Protein AF-A0A1B7I6E0-F1 (afdb_monomer)

Sequence (93 aa):
MAKLTGYMPGNKIAVEKAELLGSFYASHPNHSTSLKQVPVLGEWTSFPGENALKIIEVIKDHTEALVTARYGATETMPKLVQDVNNLMPAQCK

Solvent-accessible surface area (backbone atoms only — not comparable to full-atom values): 5724 Å² total; per-residue (Å²): 105,50,93,81,69,70,50,81,72,95,48,66,67,50,51,66,36,57,93,63,36,19,52,53,41,72,74,34,61,80,74,38,53,68,67,71,42,57,89,76,61,75,84,91,78,77,65,64,63,93,39,30,69,59,43,54,52,51,51,48,54,45,49,50,36,40,79,69,64,76,38,53,67,87,63,39,52,61,52,43,53,51,57,42,56,71,56,44,44,82,93,79,110

Structure (mmCIF, N/CA/C/O backbone):
data_AF-A0A1B7I6E0-F1
#
_entry.id   AF-A0A1B7I6E0-F1
#
loop_
_atom_site.group_PDB
_atom_site.id
_atom_site.type_symbol
_atom_site.label_atom_id
_atom_site.label_alt_id
_atom_site.label_comp_id
_atom_site.label_asym_id
_atom_site.label_entity_id
_atom_site.label_seq_id
_atom_site.pdbx_PDB_ins_code
_atom_site.Cartn_x
_atom_site.Cartn_y
_atom_site.Cartn_z
_atom_site.occupancy
_atom_site.B_iso_or_equiv
_atom_site.auth_seq_id
_atom_site.auth_comp_id
_atom_site.auth_asym_id
_atom_site.auth_atom_id
_atom_site.pdbx_PDB_model_num
ATOM 1 N N . MET A 1 1 ? 13.448 -8.647 -13.492 1.00 72.06 1 MET A N 1
ATOM 2 C CA . MET A 1 1 ? 12.388 -8.193 -12.567 1.00 72.06 1 MET A CA 1
ATOM 3 C C . MET A 1 1 ? 11.354 -7.344 -13.30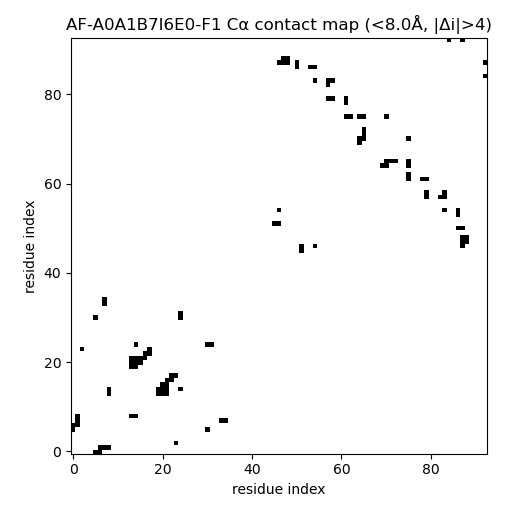7 1.00 72.06 1 MET A C 1
ATOM 5 O O . MET A 1 1 ? 10.391 -7.937 -13.758 1.00 72.06 1 MET A O 1
ATOM 9 N N . ALA A 1 2 ? 11.582 -6.050 -13.583 1.00 80.31 2 ALA A N 1
ATOM 10 C CA . ALA A 1 2 ? 10.581 -5.152 -14.198 1.00 80.31 2 ALA A CA 1
ATOM 11 C C . ALA A 1 2 ? 9.886 -5.685 -15.476 1.00 80.31 2 ALA A C 1
ATOM 13 O O . ALA A 1 2 ? 8.668 -5.596 -15.595 1.00 80.31 2 ALA A O 1
ATOM 14 N N . LYS A 1 3 ? 10.635 -6.311 -16.3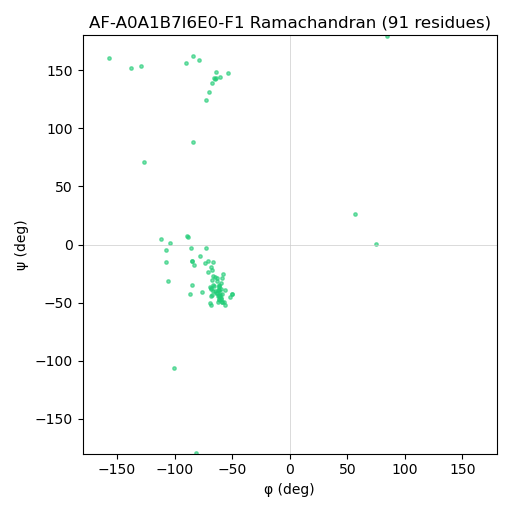99 1.00 85.62 3 LYS A N 1
ATOM 15 C CA . LYS A 1 3 ? 10.081 -6.888 -17.643 1.00 85.62 3 LYS A CA 1
ATOM 16 C C . LYS A 1 3 ? 9.110 -8.060 -17.421 1.00 85.62 3 LYS A C 1
ATOM 18 O O . LYS A 1 3 ? 8.250 -8.286 -18.256 1.00 85.62 3 LYS A O 1
ATOM 23 N N . LEU A 1 4 ? 9.272 -8.809 -16.328 1.00 87.12 4 LEU A N 1
ATOM 24 C CA . LEU A 1 4 ? 8.535 -10.053 -16.063 1.00 87.12 4 LEU A CA 1
ATOM 25 C C . LEU A 1 4 ? 7.449 -9.885 -14.996 1.00 87.12 4 LEU A C 1
ATOM 27 O O . LEU A 1 4 ? 6.450 -10.586 -15.034 1.00 87.12 4 LEU A O 1
ATOM 31 N N . THR A 1 5 ? 7.657 -8.986 -14.031 1.00 86.31 5 THR A N 1
ATOM 32 C CA . THR A 1 5 ? 6.803 -8.877 -12.839 1.00 86.31 5 THR A CA 1
ATOM 33 C C . THR A 1 5 ? 5.901 -7.648 -12.840 1.00 86.31 5 THR A C 1
ATOM 35 O O . THR A 1 5 ? 5.000 -7.564 -12.015 1.00 86.31 5 THR A O 1
ATOM 38 N N . GLY A 1 6 ? 6.167 -6.661 -13.704 1.00 85.00 6 GLY A N 1
ATOM 39 C CA . GLY A 1 6 ? 5.464 -5.375 -13.687 1.00 85.00 6 GLY A CA 1
ATOM 40 C C . GLY A 1 6 ? 5.876 -4.430 -12.549 1.00 85.00 6 GLY A C 1
ATOM 41 O O . GLY A 1 6 ? 5.362 -3.315 -12.481 1.00 85.00 6 GLY A O 1
ATOM 42 N N . TYR A 1 7 ? 6.824 -4.825 -11.685 1.00 88.31 7 TYR A N 1
ATOM 43 C CA . TYR A 1 7 ? 7.379 -3.932 -10.660 1.00 88.31 7 TYR A CA 1
ATOM 44 C C . TYR A 1 7 ? 8.060 -2.710 -11.285 1.00 88.31 7 TYR A C 1
ATOM 46 O O . TYR A 1 7 ? 8.729 -2.811 -12.321 1.00 88.31 7 TYR A O 1
ATOM 54 N N . MET A 1 8 ? 7.933 -1.565 -10.610 1.00 89.44 8 MET A N 1
ATOM 55 C CA . MET A 1 8 ? 8.586 -0.328 -11.030 1.00 89.44 8 MET A CA 1
ATOM 56 C C . MET A 1 8 ? 10.115 -0.426 -10.883 1.00 89.44 8 MET A C 1
ATOM 58 O O . MET A 1 8 ? 10.605 -0.948 -9.879 1.00 89.44 8 MET A O 1
ATOM 62 N N . PRO A 1 9 ? 10.896 0.087 -11.848 1.00 90.25 9 PRO A N 1
ATOM 63 C CA . PRO A 1 9 ? 12.335 0.258 -11.698 1.00 90.25 9 PRO A CA 1
ATOM 64 C C . PRO A 1 9 ? 12.642 1.266 -10.589 1.00 90.25 9 PRO A C 1
ATOM 66 O O . PRO A 1 9 ? 11.967 2.282 -10.463 1.00 90.25 9 PRO A O 1
ATOM 69 N N . GLY A 1 10 ? 13.705 1.021 -9.823 1.00 87.56 10 GLY A N 1
ATOM 70 C CA . GLY A 1 10 ? 14.059 1.863 -8.675 1.00 87.56 10 GLY A CA 1
ATOM 71 C C . GLY A 1 10 ? 14.633 3.244 -9.016 1.00 87.56 10 GLY A C 1
ATOM 72 O O . GLY A 1 10 ? 14.949 3.997 -8.104 1.00 87.56 10 GLY A O 1
ATOM 73 N N . ASN A 1 11 ? 14.834 3.584 -10.295 1.00 89.88 11 ASN A N 1
ATOM 74 C CA . ASN A 1 11 ? 15.335 4.899 -10.695 1.00 89.88 11 ASN A CA 1
ATOM 75 C C . ASN A 1 11 ? 14.957 5.264 -12.140 1.00 89.88 11 ASN A C 1
ATOM 77 O O . ASN A 1 11 ? 14.681 4.399 -12.974 1.00 89.88 11 ASN A O 1
ATOM 81 N N . LYS A 1 12 ? 15.016 6.568 -12.431 1.00 90.88 12 LYS A N 1
ATOM 82 C CA . LYS A 1 12 ? 14.687 7.162 -13.735 1.00 90.88 12 LYS A CA 1
ATOM 83 C C . LYS A 1 12 ? 15.651 6.745 -14.853 1.00 90.88 12 LYS A C 1
ATOM 85 O O . LYS A 1 12 ? 15.220 6.500 -15.973 1.00 90.88 12 LYS A O 1
ATOM 90 N N . ILE A 1 13 ? 16.939 6.589 -14.537 1.00 93.75 13 ILE A N 1
ATOM 91 C CA . ILE A 1 13 ? 17.986 6.233 -15.511 1.00 93.75 13 ILE A CA 1
ATOM 92 C C . ILE A 1 13 ? 17.662 4.895 -16.186 1.00 93.75 13 ILE A C 1
ATOM 94 O O . ILE A 1 13 ? 17.781 4.770 -17.404 1.00 93.75 13 ILE A O 1
ATOM 98 N N . ALA A 1 14 ? 17.208 3.909 -15.407 1.00 91.75 14 ALA A N 1
ATOM 99 C CA . ALA A 1 14 ? 16.808 2.604 -15.918 1.00 91.75 14 ALA A CA 1
ATOM 100 C C . ALA A 1 14 ? 15.636 2.688 -16.906 1.00 91.75 14 ALA A C 1
ATOM 102 O O . ALA A 1 14 ? 15.593 1.910 -17.856 1.00 91.75 14 ALA A O 1
ATOM 103 N N . VAL A 1 15 ? 14.709 3.623 -16.682 1.00 91.81 15 VAL A N 1
ATOM 104 C CA . VAL A 1 15 ? 13.517 3.840 -17.512 1.00 91.81 15 VAL A CA 1
ATOM 105 C C . VAL A 1 15 ? 13.858 4.563 -18.814 1.00 91.81 15 VAL A C 1
ATOM 107 O O . VAL A 1 15 ? 13.309 4.212 -19.850 1.00 91.81 15 VAL A O 1
ATOM 110 N N . GLU A 1 16 ? 14.738 5.564 -18.774 1.00 91.06 16 GLU A N 1
ATOM 111 C CA . GLU A 1 16 ? 14.982 6.464 -19.912 1.00 91.06 16 GLU A CA 1
ATOM 112 C C . GLU A 1 16 ? 16.001 5.919 -20.916 1.00 91.06 16 GLU A C 1
ATOM 114 O O . GLU A 1 16 ? 15.873 6.145 -22.119 1.00 91.06 16 GLU A O 1
ATOM 119 N N . LYS A 1 17 ? 17.017 5.191 -20.442 1.00 94.94 17 LYS A N 1
ATOM 120 C CA . LYS A 1 17 ? 18.093 4.682 -21.297 1.00 94.94 17 LYS A CA 1
ATOM 121 C C . LYS A 1 17 ? 17.618 3.532 -22.180 1.00 94.94 17 LYS A C 1
ATOM 123 O O . LYS A 1 17 ? 17.117 2.518 -21.682 1.00 94.94 17 LYS A O 1
ATOM 128 N N . ALA A 1 18 ? 17.804 3.676 -23.490 1.00 93.00 18 ALA A N 1
ATOM 129 C CA . ALA A 1 18 ? 17.353 2.712 -24.491 1.00 93.00 18 ALA A CA 1
ATOM 130 C C . ALA A 1 18 ? 18.012 1.334 -24.315 1.00 93.00 18 ALA A C 1
ATOM 132 O O . ALA A 1 18 ? 17.340 0.315 -24.492 1.00 93.00 18 ALA A O 1
ATOM 133 N N . GLU A 1 19 ? 19.285 1.313 -23.912 1.00 94.38 19 GLU A N 1
ATOM 134 C CA . GLU A 1 19 ? 20.077 0.117 -23.614 1.00 94.38 19 GLU A CA 1
ATOM 135 C C . GLU A 1 19 ? 19.646 -0.603 -22.323 1.00 94.38 19 GLU A C 1
ATOM 137 O O . GLU A 1 19 ? 20.022 -1.753 -22.098 1.00 94.38 19 GLU A O 1
ATOM 142 N N . LEU A 1 20 ? 18.838 0.057 -21.483 1.00 94.00 20 LEU A N 1
ATOM 143 C CA . LEU A 1 20 ? 18.258 -0.507 -20.266 1.00 94.00 20 LEU A CA 1
ATOM 144 C C . LEU A 1 20 ? 16.793 -0.914 -20.504 1.00 94.00 20 LEU A C 1
ATOM 146 O O . LEU A 1 20 ? 16.521 -1.944 -21.130 1.00 94.00 20 LEU A O 1
ATOM 150 N N . LEU A 1 21 ? 15.830 -0.150 -19.975 1.00 93.81 21 LEU A N 1
ATOM 151 C CA . LEU A 1 21 ? 14.399 -0.433 -20.119 1.00 93.81 21 LEU A CA 1
ATOM 152 C C . LEU A 1 21 ? 13.684 0.535 -21.069 1.00 93.81 21 LEU A C 1
ATOM 154 O O . LEU A 1 21 ? 12.520 0.288 -21.376 1.00 93.81 21 LEU A O 1
ATOM 158 N N . GLY A 1 22 ? 14.348 1.572 -21.589 1.00 92.81 22 GLY A N 1
ATOM 159 C CA . GLY A 1 22 ? 13.712 2.565 -22.464 1.00 92.81 22 GLY A CA 1
ATOM 160 C C . GLY A 1 22 ? 13.074 1.943 -23.705 1.00 92.81 22 GLY A C 1
ATOM 161 O O . GLY A 1 22 ? 11.884 2.130 -23.955 1.00 92.81 22 GLY A O 1
ATOM 162 N N . SER A 1 23 ? 13.815 1.092 -24.422 1.00 95.31 23 SER A N 1
ATOM 163 C CA . SER A 1 23 ? 13.287 0.381 -25.600 1.00 95.31 23 SER A CA 1
ATOM 164 C C . SER A 1 23 ? 12.142 -0.576 -25.246 1.00 95.31 23 SER A C 1
ATOM 166 O O . SER A 1 23 ? 11.218 -0.786 -26.034 1.00 95.31 23 SER A O 1
ATOM 168 N N . PHE A 1 24 ? 12.176 -1.150 -24.040 1.00 94.50 24 PHE A N 1
ATOM 169 C CA . PHE A 1 24 ? 11.123 -2.036 -23.556 1.00 94.50 24 PHE A CA 1
ATOM 170 C C . PHE A 1 24 ? 9.826 -1.261 -23.298 1.00 94.50 24 PHE A C 1
ATOM 172 O O . PHE A 1 24 ? 8.787 -1.633 -23.830 1.00 94.50 24 PHE A O 1
ATOM 179 N N . TYR A 1 25 ? 9.883 -0.151 -22.564 1.00 93.44 25 TYR A N 1
ATOM 180 C CA . TYR A 1 25 ? 8.703 0.667 -22.272 1.00 93.44 25 TYR A CA 1
ATOM 181 C C . TYR A 1 25 ? 8.125 1.363 -23.510 1.00 93.44 25 TYR A C 1
ATOM 183 O O . TYR A 1 25 ? 6.909 1.547 -23.584 1.00 93.44 25 TYR A O 1
ATOM 191 N N . ALA A 1 26 ? 8.964 1.698 -24.497 1.00 92.94 26 ALA A N 1
ATOM 192 C CA . ALA A 1 26 ? 8.511 2.224 -25.786 1.00 92.94 26 ALA A CA 1
ATOM 193 C C . ALA A 1 26 ? 7.718 1.182 -26.596 1.00 92.94 26 ALA A C 1
ATOM 195 O O . ALA A 1 26 ? 6.700 1.511 -27.197 1.00 92.94 26 ALA A O 1
ATOM 196 N N . SER A 1 27 ? 8.158 -0.081 -26.579 1.00 95.25 27 SER A N 1
ATOM 197 C CA . SER A 1 27 ? 7.475 -1.186 -27.270 1.00 95.25 27 SER A CA 1
ATOM 198 C C . SER A 1 27 ? 6.310 -1.792 -26.474 1.00 95.25 27 SER A C 1
ATOM 200 O O . SER A 1 27 ? 5.458 -2.453 -27.059 1.00 95.25 27 SER A O 1
ATOM 202 N N . HIS A 1 28 ? 6.239 -1.551 -25.159 1.00 93.31 28 HIS A N 1
ATOM 203 C CA . HIS A 1 28 ? 5.237 -2.124 -24.254 1.00 93.31 28 HIS A CA 1
ATOM 204 C C . HIS A 1 28 ? 4.522 -1.023 -23.454 1.00 93.31 28 HIS A C 1
ATOM 206 O O . HIS A 1 28 ? 4.709 -0.910 -22.239 1.00 93.31 28 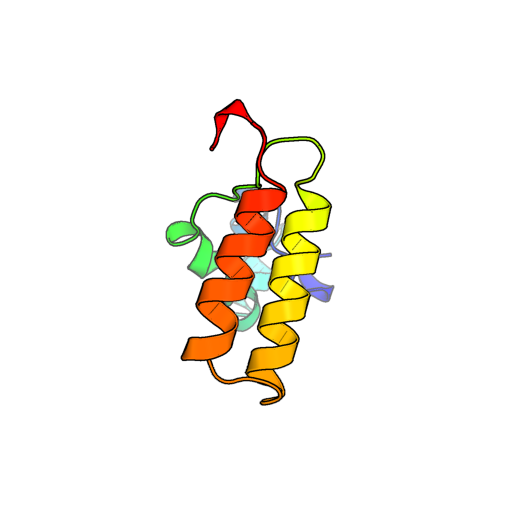HIS A O 1
ATOM 212 N N . PRO A 1 29 ? 3.665 -0.209 -24.095 1.00 91.00 29 PRO A N 1
ATOM 213 C CA . PRO A 1 29 ? 3.072 0.972 -23.465 1.00 91.00 29 PRO A CA 1
ATOM 214 C C . PRO A 1 29 ? 2.256 0.662 -22.199 1.00 91.00 29 PRO A C 1
ATOM 216 O O . PRO A 1 29 ? 2.228 1.486 -21.284 1.00 91.00 29 PRO A O 1
ATOM 219 N N . ASN A 1 30 ? 1.658 -0.532 -22.098 1.00 91.50 30 ASN A N 1
ATOM 220 C CA . ASN A 1 30 ? 0.916 -0.968 -20.908 1.00 91.50 30 ASN A CA 1
ATOM 221 C C . ASN A 1 30 ? 1.815 -1.153 -19.675 1.00 91.50 30 ASN A C 1
ATOM 223 O O . ASN A 1 30 ? 1.355 -0.967 -18.550 1.00 91.50 30 ASN A O 1
ATOM 227 N N . HIS A 1 31 ? 3.103 -1.458 -19.867 1.00 91.62 31 HIS A N 1
ATOM 228 C CA . HIS A 1 31 ? 4.063 -1.557 -18.764 1.00 91.62 31 HIS A CA 1
ATOM 229 C C . HIS A 1 31 ? 4.452 -0.182 -18.204 1.00 91.62 31 HIS A C 1
ATOM 231 O O . HIS A 1 31 ? 4.972 -0.097 -17.095 1.00 91.62 31 HIS A O 1
ATOM 237 N N . SER A 1 32 ? 4.177 0.899 -18.936 1.00 90.31 32 SER A N 1
ATOM 238 C CA . SER A 1 32 ? 4.502 2.268 -18.524 1.00 90.31 32 SER A CA 1
ATOM 239 C C . SER A 1 32 ? 3.423 2.907 -17.646 1.00 90.31 32 SER A C 1
ATOM 241 O O . SER A 1 32 ? 3.596 4.040 -17.203 1.00 90.31 32 SER A O 1
ATOM 243 N N . THR A 1 33 ? 2.303 2.223 -17.392 1.00 90.94 33 THR A N 1
ATOM 244 C CA . THR A 1 33 ? 1.179 2.774 -16.619 1.00 90.94 33 THR A CA 1
ATOM 245 C C . THR A 1 33 ? 1.598 3.188 -1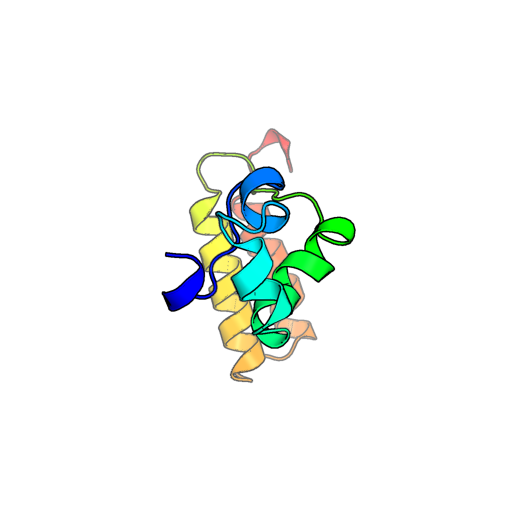5.212 1.00 90.94 33 THR A C 1
ATOM 247 O O . THR A 1 33 ? 1.358 4.329 -14.831 1.00 90.94 33 THR A O 1
ATOM 250 N N . SER A 1 34 ? 2.289 2.320 -14.466 1.00 89.06 34 SER A N 1
ATOM 251 C CA . SER A 1 34 ? 2.774 2.635 -13.113 1.00 89.06 34 SER A CA 1
ATOM 252 C C . SER A 1 34 ? 3.765 3.804 -13.108 1.00 89.06 34 SER A C 1
ATOM 254 O O . SER A 1 34 ? 3.662 4.695 -12.270 1.00 89.06 34 SER A O 1
ATOM 256 N N . LEU A 1 35 ? 4.654 3.875 -14.105 1.00 91.00 35 LEU A N 1
ATOM 257 C CA . LEU A 1 35 ? 5.606 4.980 -14.266 1.00 91.00 35 LEU A CA 1
ATOM 258 C C . LEU A 1 35 ? 4.907 6.330 -14.461 1.00 91.00 35 LEU A C 1
ATOM 260 O O . LEU A 1 35 ? 5.333 7.338 -13.903 1.00 91.00 35 LEU A O 1
ATOM 264 N N . LYS A 1 36 ? 3.811 6.351 -15.225 1.00 91.38 36 LYS A N 1
ATOM 265 C CA . LYS A 1 36 ? 3.003 7.559 -15.450 1.00 91.38 36 LYS A CA 1
ATOM 266 C C . LYS A 1 36 ? 2.269 8.028 -14.193 1.00 91.38 36 LYS A C 1
ATOM 268 O O . LYS A 1 36 ? 1.853 9.179 -14.153 1.00 91.38 36 LYS A O 1
ATOM 273 N N . GLN A 1 37 ? 2.095 7.163 -13.193 1.00 92.69 37 GLN A N 1
ATOM 274 C CA . GLN A 1 37 ? 1.471 7.522 -11.918 1.00 92.69 37 GLN A CA 1
ATOM 275 C C . GLN A 1 37 ? 2.465 8.126 -10.918 1.00 92.69 37 GLN A C 1
ATOM 277 O O . GLN A 1 37 ? 2.026 8.756 -9.964 1.00 92.69 37 GLN A O 1
ATOM 282 N N . VAL A 1 38 ? 3.783 8.007 -11.139 1.00 90.94 38 VAL A N 1
ATOM 283 C CA . VAL A 1 38 ? 4.810 8.530 -10.214 1.00 90.94 38 VAL A CA 1
ATOM 284 C C . VAL A 1 38 ? 4.581 9.998 -9.812 1.00 90.94 38 VAL A C 1
ATOM 286 O O . VAL A 1 38 ? 4.682 10.280 -8.621 1.00 90.94 38 VAL A O 1
ATOM 289 N N . PRO A 1 39 ? 4.214 10.930 -10.719 1.00 92.31 39 PRO A N 1
ATOM 290 C CA . PRO A 1 39 ? 3.984 12.331 -10.348 1.00 92.31 39 PRO A CA 1
ATOM 291 C C . PRO A 1 39 ? 2.775 12.584 -9.435 1.00 92.31 39 PRO A C 1
ATOM 293 O O . PRO A 1 39 ? 2.663 13.680 -8.896 1.00 92.31 39 PRO A O 1
ATOM 296 N N . VAL A 1 40 ? 1.859 11.619 -9.293 1.00 94.06 40 VAL A N 1
ATOM 297 C CA . VAL A 1 40 ? 0.648 11.736 -8.456 1.00 94.06 40 VAL A CA 1
ATOM 298 C C . VAL A 1 40 ? 0.684 10.820 -7.230 1.00 94.06 40 VAL A C 1
ATOM 300 O O . VAL A 1 40 ? -0.301 10.737 -6.499 1.00 94.06 40 VAL A O 1
ATOM 303 N N . LEU A 1 41 ? 1.799 10.120 -6.994 1.00 91.06 41 LEU A N 1
ATOM 304 C CA . LEU A 1 41 ? 1.978 9.325 -5.782 1.00 91.06 41 LEU A CA 1
ATOM 305 C C . LEU A 1 41 ? 2.130 10.248 -4.566 1.00 91.06 41 LEU A C 1
ATOM 307 O O . LEU A 1 41 ? 2.928 11.183 -4.581 1.00 91.06 41 LEU A O 1
ATOM 311 N N . GLY A 1 42 ? 1.366 9.959 -3.513 1.00 91.88 42 GLY A N 1
ATOM 312 C CA . GLY A 1 42 ? 1.521 10.589 -2.204 1.00 91.88 42 GLY A CA 1
ATOM 313 C C . GLY A 1 42 ? 2.644 9.961 -1.378 1.00 91.88 42 GLY A C 1
ATOM 314 O O . GLY A 1 42 ? 3.316 9.020 -1.806 1.00 91.88 42 GLY A O 1
ATOM 315 N N . GLU A 1 43 ? 2.829 10.475 -0.164 1.00 89.81 43 GLU A N 1
ATOM 316 C CA . GLU A 1 43 ? 3.800 9.935 0.786 1.00 89.81 43 GLU A CA 1
ATOM 317 C C . GLU A 1 43 ? 3.433 8.516 1.238 1.00 89.81 43 GLU A C 1
ATOM 319 O O . GLU A 1 43 ? 2.267 8.193 1.474 1.00 89.81 43 GLU A O 1
ATOM 324 N N . TRP A 1 44 ? 4.452 7.672 1.410 1.00 83.62 44 TRP A N 1
ATOM 325 C CA . TRP A 1 44 ? 4.296 6.364 2.036 1.00 83.62 44 TRP A CA 1
ATOM 326 C C . TRP A 1 44 ? 4.371 6.518 3.556 1.00 83.62 44 TRP A C 1
ATOM 328 O O . TRP A 1 44 ? 5.449 6.455 4.150 1.00 83.62 44 TRP A O 1
ATOM 338 N N . THR A 1 45 ? 3.228 6.768 4.185 1.00 85.44 45 THR A N 1
ATOM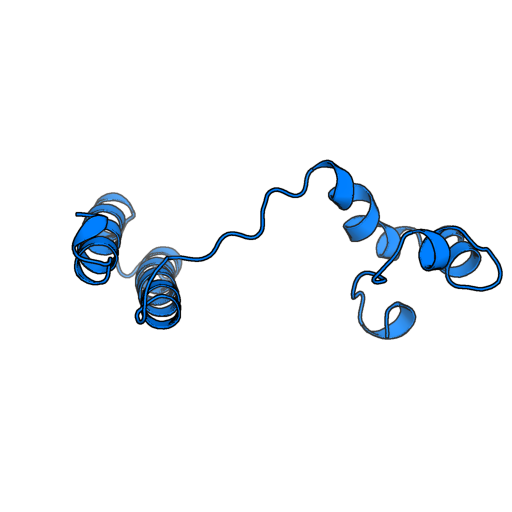 339 C CA . THR A 1 45 ? 3.143 6.952 5.636 1.00 85.44 45 THR A CA 1
ATOM 340 C C . THR A 1 45 ? 2.900 5.626 6.361 1.00 85.44 45 THR A C 1
ATOM 342 O O . THR A 1 45 ? 2.389 4.659 5.797 1.00 85.44 45 THR A O 1
ATOM 345 N N . SER A 1 46 ? 3.291 5.573 7.634 1.00 89.25 46 SER A N 1
ATOM 346 C CA . SER A 1 46 ? 2.999 4.463 8.544 1.00 89.25 46 SER A CA 1
ATOM 347 C C . SER A 1 46 ? 2.407 5.012 9.834 1.00 89.25 46 SER A C 1
ATOM 349 O O . SER A 1 46 ? 2.709 6.139 10.231 1.00 89.25 46 SER A O 1
ATOM 351 N N . PHE A 1 47 ? 1.605 4.199 10.520 1.00 93.12 47 PHE A N 1
ATOM 352 C CA . PHE A 1 47 ? 1.182 4.514 11.880 1.00 93.12 47 PHE A CA 1
ATOM 353 C C . PHE A 1 47 ? 2.389 4.498 12.833 1.00 93.12 47 PHE A C 1
ATOM 355 O O . PHE A 1 47 ? 3.294 3.676 12.648 1.00 93.12 47 PHE A O 1
ATOM 362 N N . PRO A 1 48 ? 2.437 5.403 13.826 1.00 92.75 48 PRO A N 1
ATOM 363 C CA . PRO A 1 48 ? 3.525 5.466 14.790 1.00 92.75 48 PRO A CA 1
ATOM 364 C C . PRO A 1 48 ? 3.394 4.391 15.878 1.00 92.75 48 PRO A C 1
ATOM 366 O O . PRO A 1 48 ? 2.301 3.921 16.197 1.00 92.75 48 PRO A O 1
ATOM 369 N N . GLY A 1 49 ? 4.520 4.077 16.518 1.00 93.38 49 GLY A N 1
ATOM 370 C CA . GLY A 1 49 ? 4.580 3.203 17.690 1.00 93.38 49 GLY A CA 1
ATOM 371 C C . GLY A 1 49 ? 4.641 1.708 17.383 1.00 93.38 49 GLY A C 1
ATOM 372 O O . GLY A 1 49 ? 4.63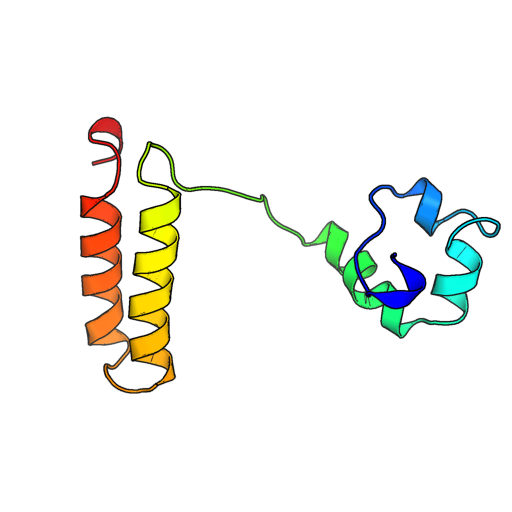3 1.268 16.236 1.00 93.38 49 GLY A O 1
ATOM 373 N N . GLU A 1 50 ? 4.708 0.916 18.451 1.00 94.19 50 GLU A N 1
ATOM 374 C CA . GLU A 1 50 ? 4.936 -0.536 18.389 1.00 94.19 50 GLU A CA 1
ATOM 375 C C . GLU A 1 50 ? 3.763 -1.305 17.758 1.00 94.19 50 GLU A C 1
ATOM 377 O O . GLU A 1 50 ? 3.945 -2.392 17.215 1.00 94.19 50 GLU A O 1
ATOM 382 N N . ASN A 1 51 ? 2.563 -0.717 17.759 1.00 96.56 51 ASN A N 1
ATOM 383 C CA . ASN A 1 51 ? 1.351 -1.337 17.223 1.00 96.56 51 ASN A CA 1
ATOM 384 C C . ASN A 1 51 ? 1.117 -1.068 15.726 1.00 96.56 51 ASN A C 1
ATOM 386 O O . ASN A 1 51 ? 0.062 -1.445 15.217 1.00 96.56 51 ASN A O 1
ATOM 390 N N . ALA A 1 52 ? 2.056 -0.446 15.000 1.00 95.00 52 ALA A N 1
ATOM 391 C CA . ALA A 1 52 ? 1.859 -0.034 13.604 1.00 95.00 52 ALA A CA 1
ATOM 392 C C . ALA A 1 52 ? 1.347 -1.166 12.688 1.00 95.00 52 ALA A C 1
ATOM 394 O O . ALA A 1 52 ? 0.382 -0.981 11.948 1.00 95.00 52 ALA A O 1
ATOM 395 N N . LEU A 1 53 ? 1.933 -2.366 12.786 1.00 95.31 53 LEU A N 1
ATOM 396 C CA . LEU A 1 53 ? 1.483 -3.531 12.013 1.00 95.31 53 LEU A CA 1
ATOM 397 C C . LEU A 1 53 ? 0.106 -4.036 12.464 1.00 95.31 53 LEU A C 1
ATOM 399 O O . LEU A 1 53 ? -0.714 -4.425 11.636 1.00 95.31 53 LEU A O 1
ATOM 403 N N . LYS A 1 54 ? -0.183 -3.997 13.771 1.00 97.50 54 LYS A N 1
ATOM 404 C CA . LYS A 1 54 ? -1.488 -4.415 14.297 1.00 97.50 54 LYS A CA 1
ATOM 405 C C . LYS A 1 54 ? -2.605 -3.471 13.851 1.00 97.50 54 LYS A C 1
ATOM 407 O O . LYS A 1 54 ? -3.706 -3.940 13.575 1.00 97.50 54 LYS A O 1
ATOM 412 N N . ILE A 1 55 ? -2.319 -2.175 13.738 1.00 97.50 55 ILE A N 1
ATOM 413 C CA . ILE A 1 55 ? -3.258 -1.179 13.208 1.00 97.50 55 ILE A CA 1
ATOM 414 C C . ILE A 1 55 ? -3.646 -1.515 11.760 1.00 97.50 55 ILE A C 1
ATOM 416 O O . ILE A 1 55 ? -4.829 -1.470 11.429 1.00 97.50 55 ILE A O 1
ATOM 420 N N . ILE A 1 56 ? -2.686 -1.920 10.917 1.00 96.44 56 ILE A N 1
ATOM 421 C CA . ILE A 1 56 ? -2.963 -2.341 9.531 1.00 96.44 56 ILE A CA 1
ATOM 422 C C . ILE A 1 56 ? -3.923 -3.539 9.503 1.00 96.44 56 ILE A C 1
ATOM 424 O O . ILE A 1 56 ? -4.899 -3.513 8.754 1.00 96.44 56 ILE A O 1
ATOM 428 N N . GLU A 1 57 ? -3.694 -4.557 10.340 1.00 97.81 57 GLU A N 1
ATOM 429 C CA . GLU A 1 57 ? -4.597 -5.717 10.415 1.00 97.81 57 GLU A CA 1
ATOM 430 C C . GLU A 1 57 ? -6.002 -5.329 10.890 1.00 97.81 57 GLU A C 1
ATOM 432 O O . GLU A 1 57 ? -6.983 -5.765 10.300 1.00 97.81 57 GLU A O 1
ATOM 437 N N . VAL A 1 58 ? -6.128 -4.447 11.887 1.00 98.12 58 VAL A N 1
ATOM 438 C CA . VAL A 1 58 ? -7.444 -3.966 12.352 1.00 98.12 58 VAL A CA 1
ATOM 439 C C . VAL A 1 58 ? -8.201 -3.233 11.242 1.00 98.12 58 VAL A C 1
ATOM 441 O O . VAL A 1 58 ? -9.389 -3.481 11.035 1.00 98.12 58 VAL A O 1
ATOM 444 N N . ILE A 1 59 ? -7.526 -2.354 10.495 1.00 97.81 59 ILE A N 1
ATOM 445 C CA . ILE A 1 59 ? -8.133 -1.661 9.349 1.00 97.81 59 ILE A CA 1
ATOM 446 C C . ILE A 1 59 ? -8.580 -2.675 8.292 1.00 97.81 59 ILE A C 1
ATOM 448 O O . ILE A 1 59 ? -9.685 -2.554 7.753 1.00 97.81 59 ILE A O 1
ATOM 452 N N . LYS A 1 60 ? -7.748 -3.683 8.009 1.00 98.00 60 LYS A N 1
ATOM 453 C CA . LYS A 1 60 ? -8.064 -4.755 7.062 1.00 98.00 60 LYS A CA 1
ATOM 454 C C . LYS A 1 60 ? -9.292 -5.552 7.502 1.00 98.00 60 LYS A C 1
ATOM 456 O O . LYS A 1 60 ? -10.186 -5.723 6.682 1.00 98.00 60 LYS A O 1
ATOM 461 N N . ASP A 1 61 ? -9.377 -5.967 8.762 1.00 98.38 61 ASP A N 1
ATOM 462 C CA . ASP A 1 61 ? -10.490 -6.772 9.282 1.00 98.38 61 ASP A CA 1
ATOM 463 C C . ASP A 1 61 ? -11.831 -6.018 9.199 1.00 98.38 61 ASP A C 1
ATOM 465 O O . ASP A 1 61 ? -12.836 -6.556 8.723 1.00 98.38 61 ASP A O 1
ATOM 469 N N . HIS A 1 62 ? -11.849 -4.735 9.587 1.00 98.56 62 HIS A N 1
ATOM 470 C CA . HIS A 1 62 ? -13.040 -3.884 9.448 1.00 98.56 62 HIS A CA 1
ATOM 471 C C . HIS A 1 62 ? -13.421 -3.663 7.979 1.00 98.56 62 HIS A C 1
ATOM 473 O O . HIS A 1 62 ? -14.600 -3.730 7.621 1.00 98.56 62 HIS A O 1
ATOM 479 N N . THR A 1 63 ? -12.432 -3.441 7.108 1.00 98.25 63 THR A N 1
ATOM 480 C CA . THR A 1 63 ? -12.661 -3.280 5.663 1.00 98.25 63 THR A CA 1
ATOM 481 C C . THR A 1 63 ? -13.188 -4.572 5.042 1.00 98.25 63 THR A C 1
ATOM 483 O O . THR A 1 63 ? -14.118 -4.516 4.241 1.00 98.25 63 THR A O 1
ATOM 486 N N . GLU A 1 64 ? -12.669 -5.735 5.441 1.00 98.25 64 GLU A N 1
ATOM 487 C CA . GLU A 1 64 ? -13.156 -7.046 5.006 1.00 98.25 64 GLU A CA 1
ATOM 488 C C . GLU A 1 64 ? -14.626 -7.237 5.391 1.00 98.25 64 GLU A C 1
ATOM 490 O O . GLU A 1 64 ? -15.448 -7.617 4.553 1.00 98.25 64 GLU A O 1
ATOM 495 N N . ALA A 1 65 ? -14.994 -6.914 6.633 1.00 97.62 65 ALA A N 1
ATOM 496 C CA . ALA A 1 65 ? -16.381 -6.999 7.080 1.00 97.62 65 ALA A CA 1
ATOM 497 C C . ALA A 1 65 ? -17.317 -6.073 6.279 1.00 97.62 65 ALA A C 1
ATOM 499 O O . ALA A 1 65 ? -18.448 -6.464 5.979 1.00 97.62 65 ALA A O 1
ATOM 500 N N . LEU A 1 66 ? -16.840 -4.883 5.892 1.00 97.88 66 LEU A N 1
ATOM 501 C CA . LEU A 1 66 ? -17.584 -3.945 5.049 1.00 97.88 66 LEU A CA 1
ATOM 502 C C . LEU A 1 66 ? -17.769 -4.470 3.617 1.00 97.88 66 LEU A C 1
ATOM 504 O O . LEU A 1 66 ? -18.893 -4.522 3.123 1.00 97.88 66 LEU A O 1
ATOM 508 N N . VAL A 1 67 ? -16.688 -4.878 2.942 1.00 97.88 67 VAL A N 1
ATOM 509 C CA . VAL A 1 67 ? -16.751 -5.317 1.531 1.00 97.88 67 VAL A CA 1
ATOM 510 C C . VAL A 1 67 ? -17.457 -6.662 1.359 1.00 97.88 67 VAL A C 1
ATOM 512 O O . VAL A 1 67 ? -18.002 -6.934 0.293 1.00 97.88 67 VAL A O 1
ATOM 515 N N . THR A 1 68 ? -17.490 -7.488 2.410 1.00 98.19 68 THR A N 1
ATOM 516 C CA . THR A 1 68 ? -18.270 -8.739 2.451 1.00 98.19 68 THR A CA 1
ATOM 517 C C . THR A 1 68 ? -19.704 -8.540 2.950 1.00 98.19 68 THR A C 1
ATOM 519 O O . THR A 1 68 ? -20.423 -9.520 3.136 1.00 98.19 68 THR A O 1
ATOM 522 N N . ALA A 1 69 ? -20.131 -7.287 3.151 1.00 97.44 69 ALA A N 1
ATOM 523 C CA . ALA A 1 69 ? -21.471 -6.900 3.589 1.00 97.44 69 ALA A CA 1
ATOM 524 C C . ALA A 1 69 ? -21.925 -7.528 4.921 1.00 97.44 69 ALA A C 1
ATOM 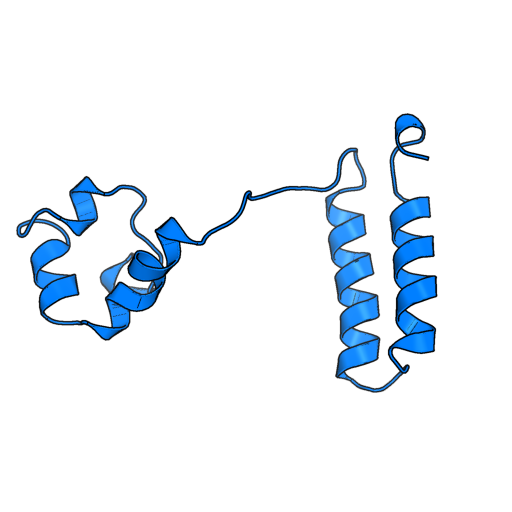526 O O . ALA A 1 69 ? -23.124 -7.665 5.166 1.00 97.44 69 ALA A O 1
ATOM 527 N N . ARG A 1 70 ? -20.985 -7.883 5.809 1.00 97.88 70 ARG A N 1
ATOM 528 C CA . ARG A 1 70 ? -21.322 -8.305 7.181 1.00 97.88 70 ARG A CA 1
ATOM 529 C C . ARG A 1 70 ? -21.845 -7.132 8.005 1.00 97.88 70 ARG A C 1
ATOM 531 O O . ARG A 1 70 ? -22.755 -7.318 8.803 1.00 97.88 70 ARG A O 1
ATOM 538 N N . TYR A 1 71 ? -21.283 -5.945 7.778 1.00 97.62 71 TYR A N 1
ATOM 539 C CA . TYR A 1 71 ? -21.709 -4.684 8.381 1.00 97.62 71 TYR A CA 1
ATOM 540 C C . TYR A 1 71 ? -21.707 -3.564 7.335 1.00 97.62 71 TYR A C 1
ATOM 542 O O . TYR A 1 71 ? -20.943 -3.600 6.368 1.00 97.62 71 TYR A O 1
ATOM 550 N N . GLY A 1 72 ? -22.568 -2.562 7.523 1.00 97.88 72 GLY A N 1
ATOM 551 C CA . GLY A 1 72 ? -22.613 -1.372 6.669 1.00 97.88 72 GLY A CA 1
ATOM 552 C C . GLY A 1 72 ? -21.589 -0.310 7.081 1.00 97.88 72 GLY A C 1
ATOM 553 O O . GLY A 1 72 ? -21.118 -0.288 8.214 1.00 97.88 72 GLY A O 1
ATOM 554 N N . ALA A 1 73 ? -21.289 0.636 6.185 1.00 97.19 73 ALA A N 1
ATOM 555 C CA . ALA A 1 73 ? -20.271 1.669 6.421 1.00 97.19 73 ALA A CA 1
ATOM 556 C C . ALA A 1 73 ? -20.523 2.505 7.690 1.00 97.19 73 ALA A C 1
ATOM 558 O O . ALA A 1 73 ? -19.584 2.800 8.428 1.00 97.19 73 ALA A O 1
ATOM 559 N N . THR A 1 74 ? -21.785 2.847 7.969 1.00 97.62 74 THR A N 1
ATOM 560 C CA . THR A 1 74 ? -22.182 3.614 9.162 1.00 97.62 74 THR A CA 1
ATOM 561 C C . THR A 1 74 ? -21.885 2.870 10.463 1.00 97.62 74 THR A C 1
ATOM 563 O O . THR A 1 74 ? -21.622 3.505 11.478 1.00 97.62 74 THR A O 1
ATOM 566 N N . GLU A 1 75 ? -21.899 1.537 10.439 1.00 97.00 75 GLU A N 1
ATOM 567 C CA . GLU A 1 75 ? -21.558 0.714 11.597 1.00 97.00 75 GLU A CA 1
ATOM 568 C C . GLU A 1 75 ? -20.050 0.444 11.684 1.00 97.00 75 GLU A C 1
ATOM 570 O O . GLU A 1 75 ? -19.472 0.522 12.769 1.00 97.00 75 GLU A O 1
ATOM 575 N N . THR A 1 76 ? -19.404 0.145 10.554 1.00 98.12 76 THR A N 1
ATOM 576 C CA . THR A 1 76 ? -17.978 -0.199 10.510 1.00 98.12 76 THR A CA 1
ATOM 577 C C . THR A 1 76 ? -17.089 0.996 10.840 1.00 98.12 76 THR A C 1
ATOM 579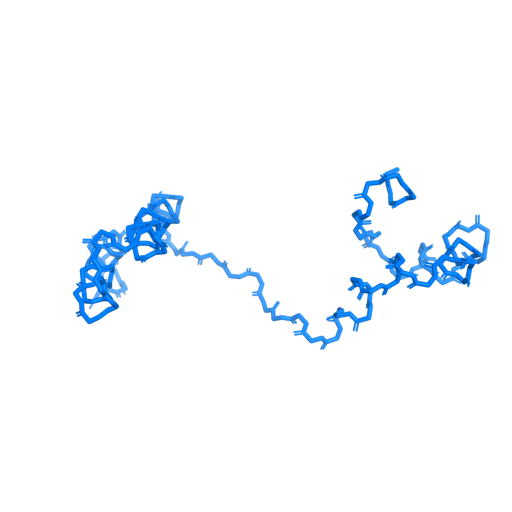 O O . THR A 1 76 ? -16.143 0.857 11.612 1.00 98.12 76 THR A O 1
ATOM 582 N N . MET A 1 77 ? -17.371 2.179 10.280 1.00 97.38 77 MET A N 1
ATOM 583 C CA . MET A 1 77 ? -16.453 3.321 10.367 1.00 97.38 77 MET A CA 1
ATOM 584 C C . MET A 1 77 ? -16.188 3.784 11.814 1.00 97.38 77 MET A C 1
ATOM 586 O O . MET A 1 77 ? -15.018 3.938 12.166 1.00 97.38 77 MET A O 1
ATOM 590 N N . PRO A 1 78 ? -17.202 3.952 12.692 1.00 98.12 78 PRO A N 1
ATOM 591 C CA . PRO A 1 78 ? -16.951 4.336 14.082 1.00 98.12 78 PRO A CA 1
ATOM 592 C C . PRO A 1 78 ? -16.127 3.295 14.852 1.00 98.12 78 PRO A C 1
ATOM 594 O O . PRO A 1 78 ? -15.235 3.668 15.613 1.00 98.12 78 PRO A O 1
ATOM 597 N N . LYS A 1 79 ? -16.388 1.998 14.626 1.00 98.12 79 LYS A N 1
ATOM 598 C CA . LYS A 1 79 ? -15.668 0.897 15.288 1.00 98.12 79 LYS A CA 1
ATOM 599 C C . LYS A 1 79 ? -14.210 0.825 14.833 1.00 98.12 79 LYS A C 1
ATOM 601 O O . LYS A 1 79 ? -13.320 0.727 15.670 1.00 98.12 79 LYS A O 1
ATOM 606 N N . LEU A 1 80 ? -13.963 0.964 13.528 1.00 98.25 80 LEU A N 1
ATOM 607 C CA . LEU A 1 80 ? -12.614 1.027 12.963 1.00 98.25 80 LEU A CA 1
ATOM 608 C C . LEU A 1 80 ? -11.810 2.155 13.614 1.00 98.25 80 LEU A C 1
ATOM 610 O O . LEU A 1 80 ? -10.716 1.914 14.120 1.00 98.25 80 LEU A O 1
ATOM 614 N N . VAL A 1 81 ? -12.360 3.373 13.645 1.00 97.25 81 VAL A N 1
ATOM 615 C CA . VAL A 1 81 ? -11.680 4.535 14.242 1.00 97.25 81 VAL A CA 1
ATOM 616 C C . VAL A 1 81 ? -11.398 4.310 15.728 1.00 97.25 81 VAL A C 1
ATOM 618 O O . VAL A 1 81 ? -10.291 4.593 16.187 1.00 97.25 81 VAL A O 1
ATOM 621 N N . GLN A 1 82 ? -12.366 3.778 16.477 1.00 97.88 82 GLN A N 1
ATOM 622 C CA . GLN A 1 82 ? -12.192 3.459 17.893 1.00 97.88 82 GLN A CA 1
ATOM 623 C C . GLN A 1 82 ? -11.044 2.463 18.114 1.00 97.88 82 GLN A C 1
ATOM 625 O O . GLN A 1 82 ? -10.168 2.713 18.944 1.00 97.88 82 GLN A O 1
ATOM 630 N N . ASP A 1 83 ? -11.020 1.360 17.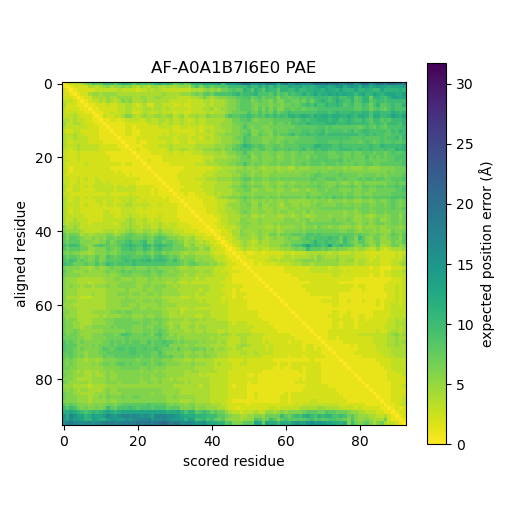367 1.00 98.00 83 ASP A N 1
ATOM 631 C CA . ASP A 1 83 ? -10.020 0.304 17.540 1.00 98.00 83 ASP A CA 1
ATOM 632 C C . ASP A 1 83 ? -8.618 0.760 17.124 1.00 98.00 83 ASP A C 1
ATOM 634 O O . ASP A 1 83 ? -7.642 0.455 17.814 1.00 98.00 83 ASP A O 1
ATOM 638 N N . VAL A 1 84 ? -8.505 1.552 16.052 1.00 97.12 84 VAL A N 1
ATOM 639 C CA . VAL A 1 84 ? -7.234 2.179 15.660 1.00 97.12 84 VAL A CA 1
ATOM 640 C C . VAL A 1 84 ? -6.748 3.121 16.759 1.00 97.12 84 VAL A C 1
ATOM 642 O O . VAL A 1 84 ? -5.611 2.985 17.209 1.00 97.12 84 VAL A O 1
ATOM 645 N N . ASN A 1 85 ? -7.605 4.018 17.256 1.00 96.06 85 ASN A N 1
ATOM 646 C CA . ASN A 1 85 ? -7.238 4.957 18.318 1.00 96.06 85 ASN A CA 1
ATOM 647 C C . ASN A 1 85 ? -6.792 4.238 19.592 1.00 96.06 85 ASN A C 1
ATOM 649 O O . ASN A 1 85 ? -5.828 4.663 20.223 1.00 96.06 85 ASN A O 1
ATOM 653 N N . ASN A 1 86 ? -7.421 3.119 19.954 1.00 96.81 86 ASN A N 1
ATOM 654 C CA . ASN A 1 86 ? -7.013 2.328 21.115 1.00 96.81 86 ASN A CA 1
ATOM 655 C C . ASN A 1 86 ? -5.565 1.824 21.010 1.00 96.81 86 ASN A C 1
ATOM 657 O O . ASN A 1 86 ? -4.872 1.781 22.032 1.00 96.81 86 ASN A O 1
ATOM 661 N N . LEU A 1 87 ? -5.104 1.522 19.794 1.00 96.75 87 LEU A N 1
ATOM 662 C CA . LEU A 1 87 ? -3.754 1.040 19.496 1.00 96.75 87 LEU A CA 1
ATOM 663 C C . LEU A 1 87 ? -2.711 2.154 19.332 1.00 96.75 87 LEU A C 1
ATOM 665 O O . LEU A 1 87 ? -1.514 1.856 19.366 1.00 96.75 87 LEU A O 1
ATOM 669 N N . MET A 1 88 ? -3.139 3.410 19.178 1.00 95.88 88 MET A N 1
ATOM 670 C CA . MET A 1 88 ? -2.230 4.546 19.033 1.00 95.88 88 MET A CA 1
ATOM 671 C C . MET A 1 88 ? -1.386 4.764 20.300 1.00 95.88 88 MET A C 1
ATOM 673 O O . MET A 1 88 ? -1.868 4.526 21.418 1.00 95.88 88 MET A O 1
ATOM 677 N N . PRO A 1 89 ? -0.145 5.268 20.154 1.00 95.44 89 PRO A N 1
ATOM 678 C CA . PRO A 1 89 ? 0.667 5.695 21.287 1.00 95.44 89 PRO A CA 1
ATOM 679 C C . PRO A 1 89 ? -0.079 6.695 22.172 1.00 95.44 89 PRO A C 1
ATOM 681 O O . PRO A 1 89 ? -0.842 7.522 21.678 1.00 95.44 89 PRO A O 1
ATOM 684 N N . ALA A 1 90 ? 0.187 6.670 23.480 1.00 89.25 90 ALA A N 1
ATOM 685 C CA . ALA A 1 90 ? -0.466 7.572 24.430 1.00 89.25 90 ALA A CA 1
ATOM 686 C C . ALA A 1 90 ? -0.254 9.061 24.103 1.00 89.25 90 ALA A C 1
ATOM 688 O O . ALA A 1 90 ? -1.089 9.876 24.459 1.00 89.25 90 ALA A O 1
ATOM 689 N N . GLN A 1 91 ? 0.834 9.411 23.406 1.00 87.62 91 GLN A N 1
ATOM 690 C CA . GLN A 1 91 ? 1.122 10.798 23.019 1.00 87.62 91 GLN A CA 1
ATOM 691 C C . GLN A 1 91 ? 0.295 11.277 21.813 1.00 87.62 91 GLN A C 1
ATOM 693 O O . GLN A 1 91 ? 0.337 12.455 21.475 1.00 87.62 91 GLN A O 1
ATOM 698 N N . CYS A 1 92 ? -0.407 10.364 21.136 1.00 83.00 92 CYS A N 1
ATOM 699 C CA . CYS A 1 92 ? -1.249 10.641 19.971 1.00 83.00 92 CYS A CA 1
ATOM 700 C C . CYS A 1 92 ? -2.751 10.641 20.307 1.00 83.00 92 CYS A C 1
ATOM 702 O O . CYS A 1 92 ? -3.561 10.778 19.392 1.00 83.00 92 CYS A O 1
ATOM 704 N N . LYS A 1 93 ? -3.107 10.422 21.578 1.00 72.25 93 LYS A N 1
ATOM 705 C CA . LYS A 1 93 ? -4.478 10.433 22.103 1.00 72.25 93 LYS A CA 1
ATOM 706 C C . LYS A 1 93 ? -4.763 11.776 22.760 1.00 72.25 93 LYS A C 1
ATOM 708 O O . LYS A 1 93 ? -5.905 12.252 22.601 1.00 72.25 93 LYS A O 1
#

Secondary structure (DSSP, 8-state):
-HHHH-PPPSSHHHHH-IIIIIHHHHH-GGGGHHHHHGGG--------STTHHHHHHHHHHHHHHHHTTSS-HHHHHHHHHHHHHHHS-GGG-

Organism: NCBI:txid1354253

Foldseek 3Di:
DCLPPLDDDPDPCQCCDCVHCVVVCVVVVVSCPVVVCVVVDDDPDFADDPCRVVLVVLLVVLVVCPVVVVDDPVVSVVVNVVVSVVSHDPVVD

Radius of gyration: 19.91 Å; Cα contacts (8 Å, |Δi|>4): 58; chains: 1; bounding box: 43×22×52 Å

pLDDT: mean 93.13, std 5.18, range [72.06, 98.56]

Mean predicted aligned error: 4.79 Å